Protein AF-A0A838FKI0-F1 (afdb_monomer_lite)

Structure (mmCIF, N/CA/C/O backbone):
data_AF-A0A838FKI0-F1
#
_entry.id   AF-A0A838FKI0-F1
#
loop_
_atom_site.group_PDB
_atom_site.id
_atom_site.type_symbol
_atom_site.label_atom_id
_atom_site.label_alt_id
_atom_site.label_comp_id
_atom_site.label_asym_id
_atom_site.label_entity_id
_atom_site.label_seq_id
_atom_site.pdbx_PDB_ins_code
_atom_site.Cartn_x
_atom_site.Cartn_y
_atom_site.Cartn_z
_atom_site.occupancy
_atom_site.B_iso_or_equiv
_atom_site.auth_seq_id
_atom_site.auth_comp_id
_atom_site.auth_asym_id
_atom_site.auth_atom_id
_atom_site.pdbx_PDB_model_num
ATOM 1 N N . MET A 1 1 ? 18.241 -4.369 4.165 1.00 51.50 1 MET A N 1
ATOM 2 C CA . MET A 1 1 ? 16.846 -4.391 3.679 1.00 51.50 1 MET A CA 1
ATOM 3 C C . MET A 1 1 ? 15.983 -3.913 4.823 1.00 51.50 1 MET A C 1
ATOM 5 O O . MET A 1 1 ? 16.315 -4.254 5.953 1.00 51.50 1 MET A O 1
ATOM 9 N N . ALA A 1 2 ? 14.991 -3.065 4.556 1.00 59.28 2 ALA A N 1
ATOM 10 C CA . ALA A 1 2 ? 14.064 -2.654 5.596 1.00 59.28 2 ALA A CA 1
ATOM 11 C C . ALA A 1 2 ? 13.094 -3.812 5.842 1.00 59.28 2 ALA A C 1
ATOM 13 O O . ALA A 1 2 ? 12.440 -4.275 4.911 1.00 59.28 2 ALA A O 1
ATOM 14 N N . THR A 1 3 ? 13.056 -4.325 7.064 1.00 66.25 3 THR A N 1
ATOM 15 C CA . THR A 1 3 ? 12.127 -5.404 7.415 1.00 66.25 3 THR A CA 1
ATOM 16 C C . THR A 1 3 ? 10.788 -4.788 7.804 1.00 66.25 3 THR A C 1
ATOM 18 O O . THR A 1 3 ? 10.758 -3.702 8.375 1.00 66.25 3 THR A O 1
ATOM 21 N N . PHE A 1 4 ? 9.679 -5.486 7.552 1.00 73.25 4 PHE A N 1
ATOM 22 C CA . PHE A 1 4 ? 8.327 -5.045 7.918 1.00 73.25 4 PHE A CA 1
ATOM 23 C C . PHE A 1 4 ? 8.183 -4.553 9.371 1.00 73.25 4 PHE A C 1
ATOM 25 O O . PHE A 1 4 ? 7.419 -3.630 9.645 1.00 73.25 4 PHE A O 1
ATOM 32 N N . ASP A 1 5 ? 8.963 -5.115 10.296 1.00 73.88 5 ASP A N 1
ATOM 33 C CA . ASP A 1 5 ? 8.995 -4.705 11.703 1.00 73.88 5 ASP A CA 1
ATOM 34 C C . ASP A 1 5 ? 9.542 -3.281 11.938 1.00 73.88 5 ASP A C 1
ATOM 36 O O . ASP A 1 5 ? 9.212 -2.655 12.940 1.00 73.88 5 ASP A O 1
ATOM 40 N N . GLN A 1 6 ? 10.322 -2.734 11.001 1.00 78.81 6 GLN A N 1
ATOM 41 C CA . GLN A 1 6 ? 10.893 -1.386 11.098 1.00 78.81 6 GLN A CA 1
ATOM 42 C C . GLN A 1 6 ? 9.910 -0.279 10.700 1.00 78.81 6 GLN A C 1
ATOM 44 O O . GLN A 1 6 ? 10.204 0.898 10.908 1.00 78.81 6 GLN A O 1
ATOM 49 N N . LEU A 1 7 ? 8.754 -0.638 10.131 1.00 81.44 7 LEU A N 1
ATOM 50 C CA . LEU A 1 7 ? 7.705 0.322 9.811 1.00 81.44 7 LEU A CA 1
ATOM 51 C C . LEU A 1 7 ? 7.091 0.906 11.082 1.00 81.44 7 LEU A C 1
ATOM 53 O O . LEU A 1 7 ? 6.966 0.240 12.112 1.00 81.44 7 LEU A O 1
ATOM 57 N N . GLY A 1 8 ? 6.619 2.150 10.990 1.00 83.88 8 GLY A N 1
ATOM 58 C CA . GLY A 1 8 ? 5.879 2.766 12.079 1.00 83.88 8 GLY A CA 1
ATOM 59 C C . GLY A 1 8 ? 4.658 1.914 12.465 1.00 83.88 8 GLY A C 1
ATOM 60 O O . GLY A 1 8 ? 3.977 1.374 11.589 1.00 83.88 8 GLY A O 1
ATOM 61 N N . PRO A 1 9 ? 4.296 1.831 13.759 1.00 84.25 9 PRO A N 1
ATOM 62 C CA . PRO A 1 9 ? 3.243 0.928 14.241 1.00 84.25 9 PRO A CA 1
ATOM 63 C C . PRO A 1 9 ? 1.893 1.155 13.544 1.00 84.25 9 PRO A C 1
ATOM 65 O O . PRO A 1 9 ? 1.137 0.217 13.304 1.00 84.25 9 PRO A O 1
ATOM 68 N N . ARG A 1 10 ? 1.605 2.405 13.159 1.00 84.50 10 ARG A N 1
ATOM 69 C CA . ARG A 1 10 ? 0.393 2.766 12.413 1.00 84.50 10 ARG A CA 1
ATOM 70 C C . ARG A 1 10 ? 0.412 2.257 10.969 1.00 84.50 10 ARG A C 1
ATOM 72 O O . ARG A 1 10 ? -0.605 1.768 10.496 1.00 84.50 10 ARG A O 1
ATOM 79 N N . GLN A 1 11 ? 1.542 2.381 10.276 1.00 88.25 11 GLN A N 1
ATOM 80 C CA . GLN A 1 11 ? 1.713 1.875 8.909 1.00 88.25 11 GLN A CA 1
ATOM 81 C C . GLN A 1 11 ? 1.614 0.350 8.898 1.00 88.25 11 GLN A C 1
ATOM 83 O O . GLN A 1 11 ? 0.875 -0.214 8.095 1.00 88.25 11 GLN A O 1
ATOM 88 N N . ARG A 1 12 ? 2.283 -0.297 9.861 1.00 87.12 12 ARG A N 1
ATOM 89 C CA . ARG A 1 12 ? 2.252 -1.746 10.053 1.00 87.12 12 ARG A CA 1
ATOM 90 C C . ARG A 1 12 ? 0.827 -2.265 10.224 1.00 87.12 12 ARG A C 1
ATOM 92 O O . ARG A 1 12 ? 0.410 -3.149 9.484 1.00 87.12 12 ARG A O 1
ATOM 99 N N . ALA A 1 13 ? 0.051 -1.638 11.109 1.00 88.19 13 ALA A N 1
ATOM 100 C CA . ALA A 1 13 ? -1.343 -2.004 11.342 1.00 88.19 13 ALA A CA 1
ATOM 101 C C . ALA A 1 13 ? -2.208 -1.909 10.073 1.00 88.19 13 ALA A C 1
ATOM 103 O O . ALA A 1 13 ? -3.034 -2.784 9.836 1.00 88.19 13 ALA A O 1
ATOM 104 N N . ILE A 1 14 ? -2.016 -0.877 9.242 1.00 87.50 14 ILE A N 1
ATOM 105 C CA . ILE A 1 14 ? -2.762 -0.729 7.981 1.00 87.50 14 ILE A CA 1
ATOM 106 C C . ILE A 1 14 ? -2.429 -1.882 7.028 1.00 87.50 14 ILE A C 1
ATOM 108 O O . ILE A 1 14 ? -3.343 -2.520 6.512 1.00 87.50 14 ILE A O 1
ATOM 112 N N . ILE A 1 15 ? -1.143 -2.182 6.823 1.00 86.56 15 ILE A N 1
ATOM 113 C CA . ILE A 1 15 ? -0.716 -3.259 5.919 1.00 86.56 15 ILE A CA 1
ATOM 114 C C . ILE A 1 15 ? -1.169 -4.632 6.436 1.00 86.56 15 ILE A C 1
ATOM 116 O O . ILE A 1 15 ? -1.671 -5.434 5.653 1.00 86.56 15 ILE A O 1
ATOM 120 N N . GLU A 1 16 ? -1.080 -4.888 7.746 1.00 86.38 16 GLU A N 1
ATOM 121 C CA . GLU A 1 16 ? -1.603 -6.122 8.348 1.00 86.38 16 GLU A CA 1
ATOM 122 C C . GLU A 1 16 ? -3.114 -6.266 8.125 1.00 86.38 16 GLU A C 1
ATOM 124 O O . GLU A 1 16 ? -3.575 -7.342 7.754 1.00 86.38 16 GLU A O 1
ATOM 129 N N . LEU A 1 17 ? -3.899 -5.198 8.306 1.00 86.50 17 LEU A N 1
ATOM 130 C CA . LEU A 1 17 ? -5.352 -5.242 8.105 1.00 86.50 17 LEU A CA 1
ATOM 131 C C . LEU A 1 17 ? -5.733 -5.507 6.645 1.00 86.50 17 LEU A C 1
ATOM 133 O O . LEU A 1 17 ? -6.683 -6.249 6.395 1.00 86.50 17 LEU A O 1
ATOM 137 N N . VAL A 1 18 ? -5.002 -4.933 5.690 1.00 86.00 18 VAL A N 1
ATOM 138 C CA . VAL A 1 18 ? -5.247 -5.198 4.268 1.00 86.00 18 VAL A CA 1
ATOM 139 C C . VAL A 1 18 ? -4.856 -6.632 3.914 1.00 86.00 18 VAL A C 1
ATOM 141 O O . VAL A 1 18 ? -5.659 -7.348 3.328 1.00 86.00 18 VAL A O 1
ATOM 144 N N . LEU A 1 19 ? -3.655 -7.079 4.288 1.00 81.69 19 LEU A N 1
ATOM 145 C CA . LEU A 1 19 ? -3.121 -8.362 3.820 1.00 81.69 19 LEU A CA 1
ATOM 146 C C . LEU A 1 19 ? -3.680 -9.568 4.580 1.00 81.69 19 LEU A C 1
ATOM 148 O O . LEU A 1 19 ? -4.051 -10.555 3.954 1.00 81.69 19 LEU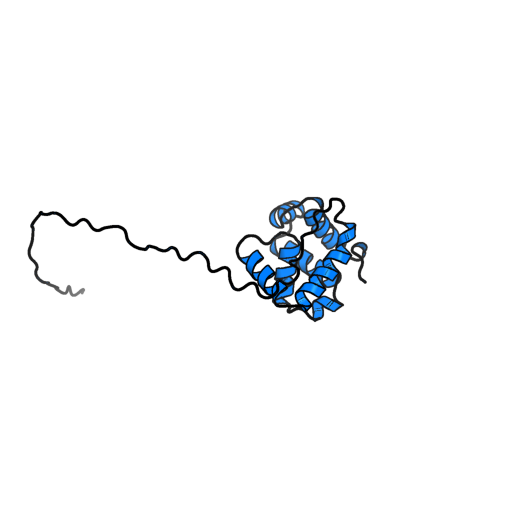 A O 1
ATOM 152 N N . ARG A 1 20 ? -3.792 -9.499 5.913 1.00 81.06 20 ARG A N 1
ATOM 153 C CA . ARG A 1 20 ? -4.312 -10.622 6.715 1.00 81.06 20 ARG A CA 1
ATOM 154 C C . ARG A 1 20 ? -5.831 -10.700 6.716 1.00 81.06 20 ARG A C 1
ATOM 156 O O . ARG A 1 20 ? -6.384 -11.780 6.886 1.00 81.06 20 ARG A O 1
ATOM 163 N N . ARG A 1 21 ? -6.518 -9.559 6.593 1.00 81.81 21 ARG A N 1
ATOM 164 C CA . ARG A 1 21 ? -7.983 -9.492 6.719 1.00 81.81 21 ARG A CA 1
ATOM 165 C C . ARG A 1 21 ? -8.698 -9.124 5.421 1.00 81.81 21 ARG A C 1
ATOM 167 O O . ARG A 1 21 ? -9.922 -9.183 5.395 1.00 81.81 21 ARG A O 1
ATOM 174 N N . GLY A 1 22 ? -7.966 -8.771 4.363 1.00 81.62 22 GLY A N 1
ATOM 175 C CA . GLY A 1 22 ? -8.541 -8.429 3.061 1.00 81.62 22 GLY A CA 1
ATOM 176 C C . GLY A 1 22 ? -9.362 -7.141 3.069 1.00 81.62 22 GLY A C 1
ATOM 177 O O . GLY A 1 22 ? -10.234 -6.983 2.220 1.00 81.62 22 GLY A O 1
ATOM 178 N N . GLN A 1 23 ? -9.147 -6.249 4.043 1.00 85.44 23 GLN A N 1
ATOM 179 C CA . GLN A 1 23 ? -9.981 -5.056 4.187 1.00 85.44 23 GLN A CA 1
ATOM 180 C C . GLN A 1 23 ? -9.634 -3.967 3.174 1.00 85.44 23 GLN A C 1
ATOM 182 O O . GLN A 1 23 ? -8.478 -3.760 2.793 1.00 85.44 23 GLN A O 1
ATOM 187 N N . THR A 1 24 ? -10.662 -3.228 2.776 1.00 87.56 24 THR A N 1
ATOM 188 C CA . THR A 1 24 ? -10.536 -2.060 1.906 1.00 87.56 24 THR A CA 1
ATOM 189 C C . THR A 1 24 ? -10.141 -0.811 2.697 1.00 87.56 24 THR A C 1
ATOM 191 O O . THR A 1 24 ? -10.373 -0.708 3.904 1.00 87.56 24 THR A O 1
ATOM 194 N N . TYR A 1 25 ? -9.562 0.190 2.028 1.00 88.75 25 TYR A N 1
ATOM 195 C CA . TYR A 1 25 ? -9.217 1.461 2.677 1.00 88.75 25 TYR A CA 1
ATOM 196 C C . TYR A 1 25 ? -10.417 2.186 3.296 1.00 88.75 25 TYR A C 1
ATOM 198 O O . TYR A 1 25 ? -10.228 2.947 4.244 1.00 88.75 25 TYR A O 1
ATOM 206 N N . ASP A 1 26 ? -11.624 1.958 2.778 1.00 87.31 26 ASP A N 1
ATOM 207 C CA . ASP A 1 26 ? -12.864 2.520 3.320 1.00 87.31 26 ASP A CA 1
ATOM 208 C C . ASP A 1 26 ? -13.206 1.909 4.689 1.00 87.31 26 ASP A C 1
ATOM 210 O O . ASP A 1 26 ? -13.428 2.624 5.667 1.00 87.31 26 ASP A O 1
ATOM 214 N N . GLU A 1 27 ? -13.104 0.586 4.812 1.00 88.69 27 GLU A N 1
ATOM 215 C CA . GLU A 1 27 ? -13.323 -0.118 6.080 1.00 88.69 27 GLU A CA 1
ATOM 216 C C . GLU A 1 27 ? -12.264 0.262 7.124 1.00 88.69 27 GLU A C 1
ATOM 218 O O . GLU A 1 27 ? -12.578 0.575 8.275 1.00 88.69 27 GLU A O 1
ATOM 223 N N . ILE A 1 28 ? -10.998 0.321 6.703 1.00 88.50 28 ILE A N 1
ATOM 224 C CA . ILE A 1 28 ? -9.871 0.724 7.556 1.00 88.50 28 ILE A CA 1
ATOM 225 C C . ILE A 1 28 ? -10.031 2.181 8.007 1.00 88.50 28 ILE A C 1
ATOM 227 O O . ILE A 1 28 ? -9.766 2.505 9.167 1.00 88.50 28 ILE A O 1
ATOM 231 N N . SER A 1 29 ? -10.495 3.060 7.116 1.00 91.00 29 SER A N 1
ATOM 232 C CA . SER A 1 29 ? -10.832 4.451 7.430 1.00 91.00 29 SER A CA 1
ATOM 233 C C . SER A 1 29 ? -11.864 4.535 8.555 1.00 91.00 29 SER A C 1
ATOM 235 O O . SER A 1 29 ? -11.630 5.249 9.536 1.00 91.00 29 SER A O 1
ATOM 237 N N . GLY A 1 30 ? -12.949 3.761 8.456 1.00 89.25 30 GLY A N 1
ATOM 238 C CA . GLY A 1 30 ? -13.978 3.677 9.492 1.00 89.25 30 GLY A CA 1
ATOM 239 C C . GLY A 1 30 ? -13.444 3.150 10.827 1.00 89.25 30 GLY A C 1
ATOM 240 O O . GLY A 1 30 ? -13.771 3.695 11.878 1.00 89.25 30 GLY A O 1
ATOM 241 N N . MET A 1 31 ? -12.571 2.139 10.798 1.00 88.19 31 MET A N 1
ATOM 242 C CA . MET A 1 31 ? -12.000 1.531 12.006 1.00 88.19 31 MET A CA 1
ATOM 243 C C . MET A 1 31 ? -10.993 2.426 12.735 1.00 88.19 31 MET A C 1
ATOM 245 O O . MET A 1 31 ? -11.001 2.484 13.963 1.00 88.19 31 MET A O 1
ATOM 249 N N . LEU A 1 32 ? -10.102 3.100 12.001 1.00 86.69 32 LEU A N 1
ATOM 250 C CA . LEU A 1 32 ? -9.079 3.965 12.600 1.00 86.69 32 LEU A CA 1
ATOM 251 C C . LEU A 1 32 ? -9.574 5.402 12.827 1.00 86.69 32 LEU A C 1
ATOM 253 O O . LEU A 1 32 ? -8.845 6.200 13.416 1.00 86.69 32 LEU A O 1
ATOM 257 N N . GLY A 1 33 ? -10.775 5.750 12.351 1.00 88.69 33 GLY A N 1
ATOM 258 C CA . GLY A 1 33 ? -11.308 7.111 12.433 1.00 88.69 33 GLY A CA 1
ATOM 259 C C . GLY A 1 33 ? -10.485 8.119 11.625 1.00 88.69 33 GLY A C 1
ATOM 260 O O . GLY A 1 33 ? -10.359 9.278 12.014 1.00 88.69 33 GLY A O 1
ATOM 261 N N . MET A 1 34 ? -9.877 7.673 10.524 1.00 90.12 34 MET A N 1
ATOM 262 C CA . MET A 1 34 ? -9.036 8.499 9.654 1.00 90.12 34 MET A CA 1
ATOM 263 C C . MET A 1 34 ? -9.645 8.594 8.258 1.00 90.12 34 MET A C 1
ATOM 265 O O . MET A 1 34 ? -10.283 7.644 7.813 1.00 90.12 34 MET A O 1
ATOM 269 N N . PRO A 1 35 ? -9.426 9.691 7.517 1.00 90.88 35 PRO A N 1
ATOM 270 C CA . PRO A 1 35 ? -9.937 9.793 6.159 1.00 90.88 35 PRO A CA 1
ATOM 271 C C . PRO A 1 35 ? -9.213 8.807 5.229 1.00 90.88 35 PRO A C 1
ATOM 273 O O . PRO A 1 35 ? -7.989 8.679 5.283 1.00 90.88 35 PRO A O 1
ATOM 276 N N . VAL A 1 36 ? -9.963 8.164 4.329 1.00 89.75 36 VAL A N 1
ATOM 277 C CA . VAL A 1 36 ? -9.457 7.272 3.263 1.00 89.75 36 VAL A CA 1
ATOM 278 C C . VAL A 1 36 ? -8.193 7.795 2.558 1.00 89.75 36 VAL A C 1
ATOM 280 O O . VAL A 1 36 ? -7.226 7.035 2.462 1.00 89.75 36 VAL A O 1
ATOM 283 N N . PRO A 1 37 ? -8.105 9.067 2.102 1.00 88.69 37 PRO A N 1
ATOM 284 C CA . PRO A 1 37 ? -6.880 9.569 1.475 1.00 88.69 37 PRO A CA 1
ATOM 285 C C . PRO A 1 37 ? -5.657 9.476 2.394 1.00 88.69 37 PRO A C 1
ATOM 287 O O . PRO A 1 37 ? -4.573 9.159 1.916 1.00 88.69 37 PRO A O 1
ATOM 290 N N . ARG A 1 38 ? -5.826 9.664 3.709 1.00 90.25 38 ARG A N 1
ATOM 291 C CA . ARG A 1 38 ? -4.724 9.563 4.670 1.00 90.25 38 ARG A CA 1
ATOM 292 C C . ARG A 1 38 ? -4.278 8.122 4.887 1.00 90.25 38 ARG A C 1
ATOM 294 O O . ARG A 1 38 ? -3.084 7.868 5.000 1.00 90.25 38 ARG A O 1
ATOM 301 N N . VAL A 1 39 ? -5.222 7.180 4.921 1.00 90.00 39 VAL A N 1
ATOM 302 C CA . VAL A 1 39 ? -4.915 5.739 4.966 1.00 90.00 39 VAL A CA 1
ATOM 303 C C . VAL A 1 39 ? -4.108 5.342 3.729 1.00 90.00 39 VAL A C 1
ATOM 305 O O . VAL A 1 39 ? -3.075 4.686 3.847 1.00 90.00 39 VAL A O 1
ATOM 308 N N . ARG A 1 40 ? -4.532 5.816 2.552 1.00 89.00 40 ARG A N 1
ATOM 309 C CA . ARG A 1 40 ? -3.857 5.566 1.276 1.00 89.00 40 ARG A CA 1
ATOM 310 C C . ARG A 1 40 ? -2.442 6.142 1.233 1.00 89.00 40 ARG A C 1
ATOM 312 O O . ARG A 1 40 ? -1.533 5.473 0.753 1.00 89.00 40 ARG A O 1
ATOM 319 N N . GLU A 1 41 ? -2.245 7.366 1.718 1.00 89.62 41 GLU A N 1
ATOM 320 C CA . GLU A 1 41 ? -0.911 7.967 1.852 1.00 89.62 41 GLU A CA 1
ATOM 321 C C . GLU A 1 41 ? -0.008 7.121 2.747 1.00 89.62 41 GLU A C 1
ATOM 323 O O . GLU A 1 41 ? 1.062 6.715 2.307 1.00 89.62 41 GLU A O 1
ATOM 328 N N . LEU A 1 42 ? -0.474 6.772 3.949 1.00 88.88 42 LEU A N 1
ATOM 329 C CA . LEU A 1 42 ? 0.307 5.981 4.900 1.00 88.88 42 LEU A CA 1
ATOM 330 C C . LEU A 1 42 ? 0.684 4.605 4.342 1.00 88.88 42 LEU A C 1
ATOM 332 O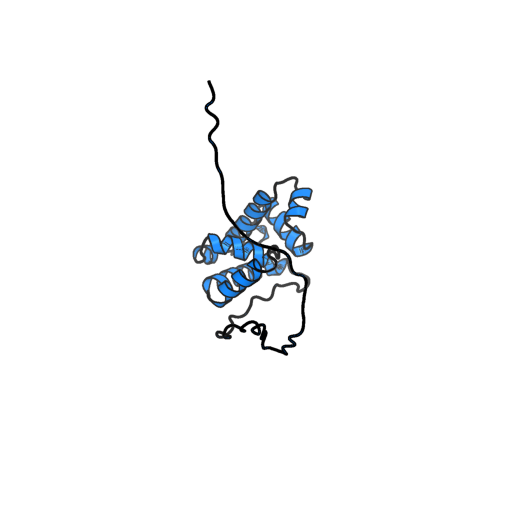 O . LEU A 1 42 ? 1.813 4.161 4.537 1.00 88.88 42 LEU A O 1
ATOM 336 N N . ALA A 1 43 ? -0.233 3.947 3.629 1.00 88.88 43 ALA A N 1
ATOM 337 C CA . ALA A 1 43 ? 0.038 2.671 2.974 1.00 88.88 43 ALA A CA 1
ATOM 338 C C . ALA A 1 43 ? 1.114 2.807 1.881 1.00 88.88 43 ALA A C 1
ATOM 340 O O . ALA A 1 43 ? 2.025 1.986 1.792 1.00 88.88 43 ALA A O 1
ATOM 341 N N . ARG A 1 44 ? 1.055 3.873 1.073 1.00 88.62 44 ARG A N 1
ATOM 342 C CA . ARG A 1 44 ? 2.062 4.155 0.037 1.00 88.62 44 ARG A CA 1
ATOM 343 C C . ARG A 1 44 ? 3.425 4.479 0.631 1.00 88.62 44 ARG A C 1
ATOM 345 O O . ARG A 1 44 ? 4.426 3.965 0.142 1.00 88.62 44 ARG A O 1
ATOM 352 N N . GLU A 1 45 ? 3.461 5.311 1.667 1.00 88.06 45 GLU A N 1
ATOM 353 C CA . GLU A 1 45 ? 4.692 5.653 2.381 1.00 88.06 45 GLU A CA 1
ATOM 354 C C . GLU A 1 45 ? 5.339 4.394 2.962 1.00 88.06 45 GLU A C 1
ATOM 356 O O . GLU A 1 45 ? 6.527 4.172 2.746 1.00 88.06 45 GLU A O 1
ATOM 361 N N . ALA A 1 46 ? 4.545 3.516 3.583 1.00 88.06 46 ALA A N 1
ATOM 362 C CA . ALA A 1 46 ? 5.026 2.245 4.117 1.00 88.06 46 ALA A CA 1
ATOM 363 C C . ALA A 1 46 ? 5.708 1.375 3.046 1.00 88.06 46 ALA A C 1
ATOM 365 O O . ALA A 1 46 ? 6.788 0.838 3.270 1.00 88.06 46 ALA A O 1
ATOM 366 N N . LEU A 1 47 ? 5.113 1.263 1.856 1.00 84.06 47 LEU A N 1
ATOM 367 C CA . LEU A 1 47 ? 5.694 0.480 0.760 1.00 84.06 47 LEU A CA 1
ATOM 368 C C . LEU A 1 47 ? 6.970 1.126 0.194 1.00 84.06 47 LEU A C 1
ATOM 370 O O . LEU A 1 47 ? 7.923 0.429 -0.152 1.00 84.06 47 LEU A O 1
ATOM 374 N N . VAL A 1 48 ? 7.037 2.456 0.123 1.00 86.50 48 VAL A N 1
ATOM 375 C CA . VAL A 1 48 ? 8.267 3.152 -0.290 1.00 86.50 48 VAL A CA 1
ATOM 376 C C . VAL A 1 48 ? 9.389 2.951 0.735 1.00 86.50 48 VAL A C 1
ATOM 378 O O . VAL A 1 48 ? 10.534 2.745 0.333 1.00 86.50 48 VAL A O 1
ATOM 381 N N . GLU A 1 49 ? 9.070 2.952 2.030 1.00 86.25 49 GLU A N 1
ATOM 382 C CA . GLU A 1 49 ? 10.032 2.708 3.113 1.00 86.25 49 GLU A CA 1
ATOM 383 C C . GLU A 1 49 ? 10.558 1.269 3.148 1.00 86.25 49 GLU A C 1
ATOM 385 O O . GLU A 1 49 ? 11.714 1.051 3.508 1.00 86.25 49 GLU A O 1
ATOM 390 N N . LEU A 1 50 ? 9.754 0.288 2.727 1.00 83.00 50 LEU A N 1
ATOM 391 C CA . LEU A 1 50 ? 10.192 -1.109 2.633 1.00 83.00 50 LEU A CA 1
ATOM 392 C C . LEU A 1 50 ? 11.250 -1.319 1.544 1.00 83.00 50 LEU A C 1
ATOM 394 O O . LEU A 1 50 ? 12.223 -2.047 1.740 1.00 83.00 50 LEU A O 1
ATOM 398 N N . ALA A 1 51 ? 11.085 -0.664 0.393 1.00 82.06 51 ALA A N 1
ATOM 399 C CA . ALA A 1 51 ? 11.939 -0.881 -0.772 1.00 82.06 51 ALA A CA 1
ATOM 400 C C . ALA A 1 51 ? 12.472 0.434 -1.382 1.00 82.06 51 ALA A C 1
ATOM 402 O O . ALA A 1 51 ? 12.271 0.679 -2.579 1.00 82.06 51 ALA A O 1
ATOM 403 N N . PRO A 1 52 ? 13.198 1.274 -0.612 1.00 79.31 52 PRO A N 1
ATOM 404 C CA . PRO A 1 52 ? 13.568 2.627 -1.029 1.00 79.31 52 PRO A CA 1
ATOM 405 C C . PRO A 1 52 ? 14.565 2.645 -2.195 1.00 79.31 52 PRO A C 1
ATOM 407 O O . PRO A 1 52 ? 14.535 3.557 -3.021 1.00 79.31 52 PRO A O 1
ATOM 410 N N . ALA A 1 53 ? 15.429 1.628 -2.292 1.00 79.06 53 ALA A N 1
ATOM 411 C CA . ALA A 1 53 ? 16.429 1.516 -3.353 1.00 79.06 53 ALA A CA 1
ATOM 412 C C . ALA A 1 53 ? 15.774 1.359 -4.736 1.00 79.06 53 ALA A C 1
ATOM 414 O O . ALA A 1 53 ? 16.028 2.148 -5.640 1.00 79.06 53 ALA A O 1
ATOM 415 N N . THR A 1 54 ? 14.869 0.391 -4.870 1.00 77.56 54 THR A N 1
ATOM 416 C CA . THR A 1 54 ? 14.080 0.136 -6.086 1.00 77.56 54 THR A CA 1
ATOM 417 C C . THR A 1 54 ? 12.980 1.173 -6.313 1.00 77.56 54 THR A C 1
ATOM 419 O O . THR A 1 54 ? 12.677 1.498 -7.457 1.00 77.56 54 THR A O 1
ATOM 422 N N . ALA A 1 55 ? 12.414 1.760 -5.252 1.00 80.06 55 ALA A N 1
ATOM 423 C CA . ALA A 1 55 ? 11.413 2.818 -5.379 1.00 80.06 55 ALA A CA 1
ATOM 424 C C . ALA A 1 55 ? 11.972 4.058 -6.093 1.00 80.06 55 ALA A C 1
ATOM 426 O O . ALA A 1 55 ? 11.237 4.742 -6.799 1.00 80.06 55 ALA A O 1
ATOM 427 N N . ARG A 1 56 ? 13.270 4.355 -5.944 1.00 81.31 56 ARG A N 1
ATOM 428 C CA . ARG A 1 56 ? 13.912 5.516 -6.580 1.00 81.31 56 ARG A CA 1
ATOM 429 C C . ARG A 1 56 ? 13.964 5.423 -8.108 1.00 81.31 56 ARG A C 1
ATOM 431 O O . ARG A 1 56 ? 13.952 6.462 -8.760 1.00 81.31 56 ARG A O 1
ATOM 438 N N . SER A 1 57 ? 13.995 4.202 -8.632 1.00 80.62 57 SER A N 1
ATOM 439 C CA . SER A 1 57 ? 13.982 3.887 -10.062 1.00 80.62 57 SER A CA 1
ATOM 440 C C . SER A 1 57 ? 12.597 4.038 -10.697 1.00 80.62 57 SER A C 1
ATOM 442 O O . SER A 1 57 ? 12.476 4.424 -11.850 1.00 80.62 57 SER A O 1
ATOM 444 N N . VAL A 1 58 ? 11.526 3.795 -9.938 1.00 81.62 58 VAL A N 1
ATOM 445 C CA . VAL A 1 58 ? 10.151 3.884 -10.451 1.00 81.62 58 VAL A CA 1
ATOM 446 C C . VAL A 1 58 ? 9.646 5.327 -10.384 1.00 81.62 58 VAL A C 1
ATOM 448 O O . VAL A 1 58 ? 9.908 6.049 -9.420 1.00 81.62 58 VAL A O 1
ATOM 451 N N . ASP A 1 59 ? 8.863 5.755 -11.371 1.00 84.62 59 ASP A N 1
ATOM 452 C CA . ASP A 1 59 ? 8.212 7.067 -11.363 1.00 84.62 59 ASP A CA 1
ATOM 453 C C . ASP A 1 59 ? 7.249 7.224 -10.158 1.00 84.62 59 ASP A C 1
ATOM 455 O O . ASP A 1 59 ? 6.516 6.286 -9.827 1.00 84.62 59 ASP A O 1
ATOM 459 N N . PRO A 1 60 ? 7.222 8.381 -9.467 1.00 81.88 60 PRO A N 1
ATOM 460 C CA . PRO A 1 60 ? 6.399 8.582 -8.272 1.00 81.88 60 PRO A CA 1
ATOM 461 C C . PRO A 1 60 ? 4.891 8.424 -8.508 1.00 81.88 60 PRO A C 1
ATOM 463 O O . PRO A 1 60 ? 4.187 7.983 -7.595 1.00 81.88 60 PRO A O 1
ATOM 466 N N . GLN A 1 61 ? 4.380 8.733 -9.704 1.00 84.81 61 GLN A N 1
ATOM 467 C CA . GLN A 1 61 ? 2.969 8.515 -10.024 1.00 84.81 61 GLN A CA 1
ATOM 468 C C . GLN A 1 61 ? 2.664 7.014 -10.087 1.00 84.81 61 GLN A C 1
ATOM 470 O O . GLN A 1 61 ? 1.706 6.540 -9.470 1.00 84.81 61 GLN A O 1
ATOM 475 N N . TRP A 1 62 ? 3.529 6.260 -10.769 1.00 84.62 62 TRP A N 1
ATOM 476 C CA . TRP A 1 62 ? 3.415 4.809 -10.890 1.00 84.62 62 TRP A CA 1
ATOM 477 C C . TRP A 1 62 ? 3.607 4.097 -9.554 1.00 84.62 62 TRP A C 1
ATOM 479 O O . TRP A 1 62 ? 2.882 3.144 -9.279 1.00 84.62 62 TRP A O 1
ATOM 489 N N . ARG A 1 63 ? 4.478 4.596 -8.665 1.00 86.88 63 ARG A N 1
ATOM 490 C CA . ARG A 1 63 ? 4.622 4.058 -7.300 1.00 86.88 63 ARG A CA 1
ATOM 491 C C . ARG A 1 63 ? 3.295 4.023 -6.552 1.00 86.88 63 ARG A C 1
ATOM 493 O O . ARG A 1 63 ? 2.940 3.013 -5.952 1.00 86.88 63 ARG A O 1
ATOM 500 N N . GLY A 1 64 ? 2.540 5.119 -6.614 1.00 86.06 64 GLY A N 1
ATOM 501 C CA . GLY A 1 64 ? 1.246 5.227 -5.946 1.00 86.06 64 GLY A CA 1
ATOM 502 C C . GLY A 1 64 ? 0.168 4.310 -6.528 1.00 86.06 64 GLY A C 1
ATOM 503 O O . GLY A 1 64 ? -0.745 3.937 -5.790 1.00 86.06 64 GLY A O 1
ATOM 504 N N . GLN A 1 65 ? 0.257 3.967 -7.817 1.00 86.62 65 GLN A N 1
ATOM 505 C CA . GLN A 1 65 ? -0.645 3.025 -8.487 1.00 86.62 65 GLN A CA 1
ATOM 506 C C . GLN A 1 65 ? -0.260 1.577 -8.179 1.00 86.62 65 GLN A C 1
ATOM 508 O O . GLN A 1 65 ? -1.099 0.813 -7.714 1.00 86.62 65 GLN A O 1
ATOM 513 N N . LEU A 1 66 ? 1.009 1.212 -8.342 1.00 85.50 66 LEU A N 1
ATOM 514 C CA . LEU A 1 66 ? 1.507 -0.130 -8.038 1.00 85.50 66 LEU A CA 1
ATOM 515 C C . LEU A 1 66 ? 1.291 -0.508 -6.566 1.00 85.50 66 LEU A C 1
ATOM 517 O O . LEU A 1 66 ? 0.896 -1.632 -6.285 1.00 85.50 66 LEU A O 1
ATOM 521 N N . ALA A 1 67 ? 1.474 0.434 -5.636 1.00 86.94 67 ALA A N 1
ATOM 522 C CA . ALA A 1 67 ? 1.155 0.237 -4.222 1.00 86.94 67 ALA A CA 1
ATOM 523 C C . ALA A 1 67 ? -0.309 -0.185 -4.000 1.00 86.94 67 ALA A C 1
ATOM 525 O O . ALA A 1 67 ? -0.601 -1.111 -3.253 1.00 86.94 67 ALA A O 1
ATOM 526 N N . ASP A 1 68 ? -1.227 0.496 -4.679 1.00 85.38 68 ASP A N 1
ATOM 527 C CA . ASP A 1 68 ? -2.670 0.270 -4.604 1.00 85.38 68 ASP A CA 1
ATOM 528 C C . ASP A 1 68 ? -3.065 -1.066 -5.265 1.00 85.38 68 ASP A C 1
ATOM 530 O O . ASP A 1 68 ? -3.905 -1.801 -4.750 1.00 85.38 68 ASP A O 1
ATOM 534 N N . PHE A 1 69 ? -2.398 -1.418 -6.370 1.00 84.12 69 PHE A N 1
ATOM 535 C CA . PHE A 1 69 ? -2.556 -2.701 -7.057 1.00 84.12 69 PHE A CA 1
ATOM 536 C C . PHE A 1 69 ? -2.078 -3.879 -6.196 1.00 84.12 69 PHE A C 1
ATOM 538 O O . PHE A 1 69 ? -2.812 -4.850 -6.039 1.00 84.12 69 PHE A O 1
ATOM 545 N N . LEU A 1 70 ? -0.890 -3.778 -5.586 1.00 82.88 70 LEU A N 1
ATOM 546 C CA . LEU A 1 70 ? -0.327 -4.827 -4.724 1.00 82.88 70 LEU A CA 1
ATOM 547 C C . LEU A 1 70 ? -1.157 -5.063 -3.459 1.00 82.88 70 LEU A C 1
ATOM 549 O O . LEU A 1 70 ? -1.218 -6.183 -2.965 1.00 82.88 70 LEU A O 1
ATOM 553 N N . LEU A 1 71 ? -1.815 -4.020 -2.956 1.00 82.50 71 LEU A N 1
ATOM 554 C CA . LEU A 1 71 ? -2.722 -4.093 -1.811 1.00 82.50 71 LEU A CA 1
ATOM 555 C C . LEU A 1 71 ? -4.150 -4.523 -2.195 1.00 82.50 71 LEU A C 1
ATOM 557 O O . LEU A 1 71 ? -5.044 -4.502 -1.349 1.00 82.50 71 LEU A O 1
ATOM 561 N N . GLY A 1 72 ? -4.389 -4.879 -3.462 1.00 80.75 72 GLY A N 1
ATOM 562 C CA . GLY A 1 72 ? -5.697 -5.324 -3.950 1.00 80.75 72 GLY A CA 1
ATOM 563 C C . GLY A 1 72 ? -6.775 -4.235 -3.939 1.00 80.75 72 GLY A C 1
ATOM 564 O O . GLY A 1 72 ? -7.961 -4.541 -4.011 1.00 80.75 72 GLY A O 1
ATOM 565 N N . GLN A 1 73 ? -6.380 -2.965 -3.837 1.00 83.56 73 GLN A N 1
ATOM 566 C CA . GLN A 1 73 ? -7.298 -1.826 -3.744 1.00 83.56 73 GLN A CA 1
ATOM 567 C C . GLN A 1 73 ? -7.729 -1.324 -5.130 1.00 83.56 73 GLN A C 1
ATOM 569 O O . GLN A 1 73 ? -8.772 -0.683 -5.269 1.00 83.56 73 GLN A O 1
ATOM 574 N N . GLN A 1 74 ? -6.982 -1.684 -6.181 1.00 78.44 74 GLN A N 1
ATOM 575 C CA . GLN A 1 74 ? -7.393 -1.443 -7.561 1.00 78.44 74 GLN A CA 1
ATOM 576 C C . GLN A 1 74 ? -8.309 -2.545 -8.094 1.00 78.44 74 GLN A C 1
ATOM 578 O O . GLN A 1 74 ? -7.996 -3.731 -8.032 1.00 78.44 74 GLN A O 1
ATOM 583 N N . THR A 1 75 ? -9.391 -2.138 -8.758 1.00 72.25 75 THR A N 1
ATOM 584 C CA . THR A 1 75 ? -10.277 -3.035 -9.510 1.00 72.25 75 THR A CA 1
ATOM 585 C C . THR A 1 75 ? -10.571 -2.490 -10.909 1.00 72.25 75 THR A C 1
ATOM 587 O O . THR A 1 75 ? -10.504 -1.290 -11.180 1.00 72.25 75 THR A O 1
ATOM 590 N N . GLY A 1 76 ? -10.889 -3.389 -11.844 1.00 76.44 76 GLY A N 1
ATOM 591 C CA . GLY A 1 76 ? -11.368 -3.020 -13.177 1.00 76.44 76 GLY A CA 1
ATOM 592 C C . GLY A 1 76 ? -10.293 -2.410 -14.099 1.00 76.44 76 GLY A C 1
ATOM 593 O O . GLY A 1 76 ? -9.288 -3.068 -14.369 1.00 76.44 76 GLY A O 1
ATOM 594 N N . PRO A 1 77 ? -10.520 -1.220 -14.691 1.00 76.69 77 PRO A N 1
ATOM 595 C CA . PRO A 1 77 ? -9.652 -0.662 -15.733 1.00 76.69 77 PRO A CA 1
ATOM 596 C C . PRO A 1 77 ? -8.287 -0.182 -15.219 1.00 76.69 77 PRO A C 1
ATOM 598 O O . PRO A 1 77 ? -7.306 -0.305 -15.949 1.00 76.69 77 PRO A O 1
ATOM 601 N N . GLU A 1 78 ? -8.217 0.313 -13.981 1.00 76.88 78 GLU A N 1
ATOM 602 C CA . GLU A 1 78 ? -6.973 0.778 -13.342 1.00 76.88 78 GLU A CA 1
ATOM 603 C C . GLU A 1 78 ? -5.987 -0.387 -13.173 1.00 76.88 78 GLU A C 1
ATOM 605 O O . GLU A 1 78 ? -4.820 -0.293 -13.558 1.00 76.88 78 GLU A O 1
ATOM 610 N N . SER A 1 79 ? -6.500 -1.527 -12.694 1.00 78.62 79 SER A N 1
ATOM 611 C CA . SER A 1 79 ? -5.725 -2.753 -12.494 1.00 78.62 79 SER A CA 1
ATOM 612 C C . SER A 1 79 ? -5.072 -3.203 -13.806 1.00 78.62 79 SER A C 1
ATOM 614 O O . SER A 1 79 ? -3.858 -3.372 -13.860 1.00 78.62 79 SER A O 1
ATOM 616 N N . ARG A 1 80 ? -5.830 -3.222 -14.912 1.00 80.06 80 ARG A N 1
ATOM 617 C CA . ARG A 1 80 ? -5.306 -3.571 -16.247 1.00 80.06 80 ARG A CA 1
ATOM 618 C C . ARG A 1 80 ? -4.267 -2.587 -16.782 1.00 80.06 80 ARG A C 1
ATOM 620 O O . ARG A 1 80 ? -3.353 -2.993 -17.496 1.00 80.06 80 ARG A O 1
ATOM 627 N N . ALA A 1 81 ? -4.422 -1.294 -16.499 1.00 83.69 81 ALA A N 1
ATOM 628 C CA . ALA A 1 81 ? -3.432 -0.293 -16.892 1.00 83.69 81 ALA A CA 1
ATOM 629 C C . ALA A 1 81 ? -2.112 -0.503 -16.135 1.00 83.69 81 ALA A C 1
ATOM 631 O O . ALA A 1 81 ? -1.037 -0.421 -16.729 1.00 83.69 81 ALA A O 1
ATOM 632 N N . THR A 1 82 ? -2.210 -0.840 -14.847 1.00 83.38 82 THR A N 1
ATOM 633 C CA . THR A 1 82 ? -1.063 -1.185 -14.004 1.00 83.38 82 THR A CA 1
ATOM 634 C C . THR A 1 82 ? -0.388 -2.477 -14.467 1.00 83.38 82 THR A C 1
ATOM 636 O O . THR A 1 82 ? 0.835 -2.505 -14.592 1.00 83.38 82 THR A O 1
ATOM 639 N N . GLU A 1 83 ? -1.160 -3.509 -14.817 1.00 80.56 83 GLU A N 1
ATOM 640 C CA . GLU A 1 83 ? -0.638 -4.750 -15.407 1.00 80.56 83 GLU A CA 1
ATOM 641 C C . GLU A 1 83 ? 0.138 -4.480 -16.704 1.00 80.56 83 GLU A C 1
ATOM 643 O O . GLU A 1 83 ? 1.286 -4.899 -16.826 1.00 80.56 83 GLU A O 1
ATOM 648 N N . GLY A 1 84 ? -0.418 -3.694 -17.633 1.00 81.75 84 GLY A N 1
ATOM 649 C CA . GLY A 1 84 ? 0.273 -3.353 -18.883 1.00 81.75 84 GLY A CA 1
ATOM 650 C C . GLY A 1 84 ? 1.575 -2.565 -18.674 1.00 81.75 84 GLY A C 1
ATOM 651 O O . GLY A 1 84 ? 2.528 -2.702 -19.450 1.00 81.75 84 GLY A O 1
ATOM 652 N N . HIS A 1 85 ? 1.652 -1.760 -17.610 1.00 81.06 85 HIS A N 1
ATOM 653 C CA . HIS A 1 85 ? 2.888 -1.076 -17.232 1.00 81.06 85 HIS A CA 1
ATOM 654 C C . HIS A 1 85 ? 3.917 -2.034 -16.629 1.00 81.06 85 HIS A C 1
ATOM 656 O O . HIS A 1 85 ? 5.085 -1.976 -17.012 1.00 81.06 85 HIS A O 1
ATOM 662 N N . LEU A 1 86 ? 3.495 -2.949 -15.750 1.00 82.38 86 LEU A N 1
ATOM 663 C CA . LEU A 1 86 ? 4.353 -4.018 -15.229 1.00 82.38 86 LEU A CA 1
ATOM 664 C C . LEU A 1 86 ? 4.901 -4.889 -16.365 1.00 82.38 86 LEU A C 1
ATOM 666 O O . LEU A 1 86 ? 6.073 -5.253 -16.352 1.00 82.38 86 LEU A O 1
ATOM 670 N N . GLU A 1 87 ? 4.105 -5.172 -17.395 1.00 82.19 87 GLU A N 1
ATOM 671 C CA . GLU A 1 87 ? 4.572 -5.904 -18.575 1.00 82.19 87 GLU A CA 1
ATOM 672 C C . GLU A 1 87 ? 5.634 -5.134 -19.369 1.00 82.19 87 GLU A C 1
ATOM 674 O O . GLU A 1 87 ? 6.568 -5.748 -19.879 1.00 82.19 87 GLU A O 1
ATOM 679 N N . SER A 1 88 ? 5.552 -3.805 -19.444 1.00 79.44 88 SER A N 1
ATOM 680 C CA . SER A 1 88 ? 6.486 -2.988 -20.236 1.00 79.44 88 SER A CA 1
ATOM 681 C C . SER A 1 88 ? 7.719 -2.508 -19.462 1.00 79.44 88 SER A C 1
ATOM 683 O O . SER A 1 88 ? 8.721 -2.160 -20.083 1.00 79.44 88 SER A O 1
ATOM 685 N N . SER A 1 89 ? 7.666 -2.478 -18.127 1.00 83.19 89 SER A N 1
ATOM 686 C CA . SER A 1 89 ? 8.684 -1.849 -17.279 1.00 83.19 89 SER A CA 1
ATOM 687 C C . SER A 1 89 ? 9.353 -2.851 -16.343 1.00 83.19 89 SER A C 1
ATOM 689 O O . SER A 1 89 ? 8.738 -3.381 -15.418 1.00 83.19 89 SER A O 1
ATOM 691 N N . GLU A 1 90 ? 10.645 -3.091 -16.559 1.00 83.62 90 GLU A N 1
ATOM 692 C CA . GLU A 1 90 ? 11.439 -3.974 -15.702 1.00 83.62 90 GLU A CA 1
ATOM 693 C C . GLU A 1 90 ? 11.645 -3.386 -14.299 1.00 83.62 90 GLU A C 1
ATOM 695 O O . GLU A 1 90 ? 11.554 -4.112 -13.313 1.00 83.62 90 GLU A O 1
ATOM 700 N N . GLU A 1 91 ? 11.811 -2.065 -14.183 1.00 86.12 91 GLU A N 1
ATOM 701 C CA . GLU A 1 91 ? 11.972 -1.386 -12.889 1.00 86.12 91 GLU A CA 1
ATOM 702 C C . GLU A 1 91 ? 10.729 -1.540 -12.005 1.00 86.12 91 GLU A C 1
ATOM 704 O O . GLU A 1 91 ? 10.832 -1.775 -10.799 1.00 86.12 91 GLU A O 1
ATOM 709 N N . ALA A 1 92 ? 9.544 -1.483 -12.618 1.00 83.12 92 ALA A N 1
ATOM 710 C CA . ALA A 1 92 ? 8.275 -1.705 -11.939 1.00 83.12 92 ALA A CA 1
ATOM 711 C C . ALA A 1 92 ? 8.164 -3.146 -11.403 1.00 83.12 92 ALA A C 1
ATOM 713 O O . ALA A 1 92 ? 7.729 -3.348 -10.266 1.00 83.12 92 ALA A O 1
ATOM 714 N N . ARG A 1 93 ? 8.618 -4.143 -12.180 1.00 84.69 93 ARG A N 1
ATOM 715 C CA . ARG A 1 93 ? 8.660 -5.553 -11.750 1.00 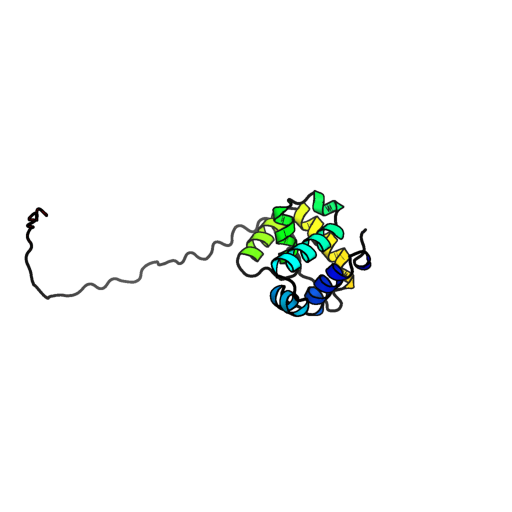84.69 93 ARG A CA 1
ATOM 716 C C . ARG A 1 93 ? 9.669 -5.780 -10.632 1.00 84.69 93 ARG A C 1
ATOM 718 O O . ARG A 1 93 ? 9.345 -6.467 -9.668 1.00 84.69 93 ARG A O 1
ATOM 725 N N . LEU A 1 94 ? 10.863 -5.195 -10.738 1.00 85.44 94 LEU A N 1
ATOM 726 C CA . LEU A 1 94 ? 11.898 -5.302 -9.710 1.00 85.44 94 LEU A CA 1
ATOM 727 C C . LEU A 1 94 ? 11.387 -4.747 -8.383 1.00 85.44 94 LEU A C 1
ATOM 729 O O . LEU A 1 94 ? 11.454 -5.441 -7.370 1.00 85.44 94 LEU A O 1
ATOM 733 N N . TRP A 1 95 ? 10.782 -3.557 -8.400 1.00 86.31 95 TRP A N 1
ATOM 734 C CA . TRP A 1 95 ? 10.209 -2.970 -7.193 1.00 86.31 95 TRP A CA 1
ATOM 735 C C . TRP A 1 95 ? 9.091 -3.831 -6.602 1.00 86.31 95 TRP A C 1
ATOM 737 O O . TRP A 1 95 ? 9.111 -4.118 -5.406 1.00 86.31 95 TRP A O 1
ATOM 747 N N . ALA A 1 96 ? 8.158 -4.304 -7.430 1.00 85.19 96 ALA A N 1
ATOM 748 C CA . ALA A 1 96 ? 7.076 -5.161 -6.964 1.00 85.19 96 ALA A CA 1
ATOM 749 C C . ALA A 1 96 ? 7.591 -6.497 -6.397 1.00 85.19 96 ALA A C 1
ATOM 751 O O . ALA A 1 96 ? 7.104 -6.951 -5.365 1.00 85.19 96 ALA A O 1
ATOM 752 N N . SER A 1 97 ? 8.617 -7.096 -7.010 1.00 83.06 97 SER A N 1
ATOM 753 C CA . SER A 1 97 ? 9.237 -8.329 -6.512 1.00 83.06 97 SER A CA 1
ATOM 754 C C . SER A 1 97 ? 9.940 -8.128 -5.165 1.00 83.06 97 SER A C 1
ATOM 756 O O . SER A 1 97 ? 9.714 -8.909 -4.246 1.00 83.06 97 SER A O 1
ATOM 758 N N . SER A 1 98 ? 10.701 -7.038 -4.994 1.00 85.50 98 SER A N 1
ATOM 759 C CA . SER A 1 98 ? 11.324 -6.687 -3.710 1.00 85.50 98 SER A CA 1
ATOM 760 C C . SER A 1 98 ? 10.296 -6.394 -2.613 1.00 85.50 98 SER A C 1
ATOM 762 O O . SER A 1 98 ? 10.522 -6.727 -1.449 1.00 85.50 98 SER A O 1
ATOM 764 N N . LEU A 1 99 ? 9.152 -5.798 -2.966 1.00 83.56 99 LEU A N 1
ATOM 765 C CA . LEU A 1 99 ? 8.045 -5.612 -2.028 1.00 83.56 99 LEU A CA 1
ATOM 766 C C . LEU A 1 99 ? 7.433 -6.946 -1.604 1.00 83.56 99 LEU A C 1
ATOM 768 O O . LEU A 1 99 ? 7.222 -7.156 -0.415 1.00 83.56 99 LEU A O 1
ATOM 772 N N . LEU A 1 100 ? 7.172 -7.855 -2.546 1.00 80.94 100 LEU A N 1
ATOM 773 C CA . LEU A 1 100 ? 6.624 -9.174 -2.224 1.00 80.94 100 LEU A CA 1
ATOM 774 C C . LEU A 1 100 ? 7.576 -10.029 -1.394 1.00 80.94 100 LEU A C 1
ATOM 776 O O . LEU A 1 100 ? 7.097 -10.827 -0.601 1.00 80.94 100 LEU A O 1
ATOM 780 N N . ASP A 1 101 ? 8.886 -9.883 -1.577 1.00 81.75 101 ASP A N 1
ATOM 781 C CA . ASP A 1 101 ? 9.898 -10.523 -0.731 1.00 81.75 101 ASP A CA 1
ATOM 782 C C . ASP A 1 101 ? 9.833 -9.980 0.707 1.00 81.75 101 ASP A C 1
ATOM 784 O O . ASP A 1 101 ? 9.752 -10.734 1.672 1.00 81.75 101 ASP A O 1
ATOM 788 N N . SER A 1 102 ? 9.718 -8.656 0.853 1.00 81.00 102 SER A N 1
ATOM 789 C CA . SER A 1 102 ? 9.589 -8.003 2.166 1.00 81.00 102 SER A CA 1
ATOM 790 C C . SER A 1 102 ? 8.273 -8.347 2.881 1.00 81.00 102 SER A C 1
ATOM 792 O O . SER A 1 102 ? 8.226 -8.402 4.111 1.00 81.00 102 SER A O 1
ATOM 794 N N . LEU A 1 103 ? 7.199 -8.561 2.116 1.00 78.81 103 LEU A N 1
ATOM 795 C CA . LEU A 1 103 ? 5.861 -8.895 2.611 1.00 78.81 103 LEU A CA 1
ATOM 796 C C . LEU A 1 103 ? 5.616 -10.409 2.730 1.00 78.81 103 LEU A C 1
ATOM 798 O O . LEU A 1 103 ? 4.576 -10.791 3.256 1.00 78.81 103 LEU A O 1
ATOM 802 N N . ASP A 1 104 ? 6.540 -11.264 2.279 1.00 77.56 104 ASP A N 1
ATOM 803 C CA . ASP A 1 104 ? 6.399 -12.733 2.246 1.00 77.56 104 ASP A CA 1
ATOM 804 C C . ASP A 1 104 ? 6.005 -13.299 3.621 1.00 77.56 104 ASP A C 1
ATOM 806 O O . ASP A 1 104 ? 5.078 -14.094 3.736 1.00 77.56 104 ASP A O 1
ATOM 810 N N . THR A 1 105 ? 6.600 -12.749 4.683 1.00 73.81 105 THR A N 1
ATOM 811 C CA . THR A 1 105 ? 6.313 -13.100 6.087 1.00 73.81 105 THR A CA 1
ATOM 812 C C . THR A 1 105 ? 4.872 -12.854 6.550 1.00 73.81 105 THR A C 1
ATOM 814 O O . THR A 1 105 ? 4.476 -13.384 7.585 1.00 73.81 105 THR A O 1
ATOM 817 N N . LEU A 1 106 ? 4.085 -12.059 5.821 1.00 70.12 106 LEU A N 1
ATOM 818 C CA . LEU A 1 106 ? 2.682 -11.767 6.139 1.00 70.12 106 LEU A CA 1
ATOM 819 C C . LEU A 1 106 ? 1.699 -12.639 5.351 1.00 70.12 106 LEU A C 1
ATOM 821 O O . LEU A 1 106 ? 0.531 -12.727 5.731 1.00 70.12 106 LEU A O 1
ATOM 825 N N . TYR A 1 107 ? 2.153 -13.269 4.265 1.00 67.75 107 TYR A N 1
ATOM 826 C CA . TYR A 1 107 ? 1.348 -14.157 3.433 1.00 67.75 107 TYR A CA 1
ATOM 827 C C . TYR A 1 107 ? 1.441 -15.598 3.957 1.00 67.75 107 TYR A C 1
ATOM 829 O O . TYR A 1 107 ? 2.069 -16.453 3.341 1.00 67.75 107 TYR A O 1
ATOM 837 N N . GLU A 1 108 ? 0.803 -15.886 5.094 1.00 56.41 108 GLU A N 1
ATOM 838 C CA . GLU A 1 108 ? 0.802 -17.241 5.681 1.00 56.41 108 GLU A CA 1
ATOM 839 C C . GLU A 1 108 ? -0.012 -18.268 4.857 1.00 56.41 108 GLU A C 1
ATOM 841 O O . GLU A 1 108 ? 0.263 -19.463 4.932 1.00 56.41 108 GLU A O 1
ATOM 846 N N . ASP A 1 109 ? -0.939 -17.825 3.998 1.00 51.47 109 ASP A N 1
ATOM 847 C CA . ASP A 1 109 ? -1.916 -18.693 3.308 1.00 51.47 109 ASP A CA 1
ATOM 848 C C . ASP A 1 109 ? -1.796 -18.714 1.770 1.00 51.47 109 ASP A C 1
ATOM 850 O O . ASP A 1 109 ? -2.764 -18.972 1.054 1.00 51.47 109 ASP A O 1
ATOM 854 N N . GLY A 1 110 ? -0.623 -18.406 1.206 1.00 50.31 110 GLY A N 1
ATOM 855 C CA . GLY A 1 110 ? -0.404 -18.558 -0.243 1.00 50.31 110 GLY A CA 1
ATOM 856 C C . GLY A 1 110 ? -1.228 -17.614 -1.134 1.00 50.31 110 GLY A C 1
ATOM 857 O O . GLY A 1 110 ? -1.195 -17.742 -2.355 1.00 50.31 110 GLY A O 1
ATOM 858 N N . HIS A 1 111 ? -1.897 -16.611 -0.556 1.00 54.69 111 HIS A N 1
ATOM 859 C CA . HIS A 1 111 ? -2.604 -15.527 -1.253 1.00 54.69 111 HIS A CA 1
ATOM 860 C C . HIS A 1 111 ? -1.648 -14.475 -1.850 1.00 54.69 111 HIS A C 1
ATOM 862 O O . HIS A 1 111 ? -1.951 -13.282 -1.912 1.00 54.69 111 HIS A O 1
ATOM 868 N N . ARG A 1 112 ? -0.464 -14.916 -2.286 1.00 60.00 112 ARG A N 1
ATOM 869 C CA . ARG A 1 112 ? 0.517 -14.071 -2.959 1.00 60.00 112 ARG A CA 1
ATOM 870 C C . ARG A 1 112 ? -0.084 -13.629 -4.297 1.00 60.00 112 ARG A C 1
ATOM 872 O O . ARG A 1 112 ? -0.429 -14.498 -5.099 1.00 60.00 112 ARG A O 1
ATOM 879 N N . PRO A 1 113 ? -0.205 -12.323 -4.581 1.00 61.91 113 PRO A N 1
ATOM 880 C CA . PRO A 1 113 ? -0.606 -11.889 -5.911 1.00 61.91 113 PRO A CA 1
ATOM 881 C C . PRO A 1 113 ? 0.459 -12.341 -6.921 1.00 61.91 113 PRO A C 1
ATOM 883 O O . PRO A 1 113 ? 1.641 -12.016 -6.777 1.00 61.91 113 PRO A O 1
ATOM 886 N N . GLU A 1 114 ? 0.056 -13.120 -7.928 1.00 56.47 114 GLU A N 1
ATOM 887 C CA . GLU A 1 114 ? 0.936 -13.489 -9.040 1.00 56.47 114 GLU A CA 1
ATOM 888 C C . GLU A 1 114 ? 1.266 -12.227 -9.843 1.00 56.47 114 GLU A C 1
ATOM 890 O O . GLU A 1 114 ? 0.405 -11.633 -10.494 1.00 56.47 114 GLU A O 1
ATOM 895 N N . LEU A 1 115 ? 2.530 -11.800 -9.785 1.00 60.00 115 LEU A N 1
ATOM 896 C CA . LEU A 1 115 ? 3.043 -10.787 -10.700 1.00 60.00 115 LEU A CA 1
ATOM 897 C C . LEU A 1 115 ? 3.000 -11.368 -12.115 1.00 60.00 115 LEU A C 1
ATOM 899 O O . LEU A 1 115 ? 3.555 -12.451 -12.323 1.00 60.00 115 LEU A O 1
ATOM 903 N N . PRO A 1 116 ? 2.413 -10.669 -13.103 1.00 56.44 116 PRO A N 1
ATOM 904 C CA . PRO A 1 116 ? 2.507 -11.113 -14.480 1.00 56.44 116 PRO A CA 1
ATOM 905 C C . PRO A 1 116 ? 3.987 -11.147 -14.877 1.00 56.44 116 PRO A C 1
ATOM 907 O O . PRO A 1 116 ? 4.647 -10.111 -14.995 1.00 56.44 116 PRO A O 1
ATOM 910 N N . ALA A 1 117 ? 4.531 -12.354 -15.057 1.00 45.53 117 ALA A N 1
ATOM 911 C CA . ALA A 1 117 ? 5.826 -12.538 -15.690 1.00 45.53 117 ALA A CA 1
ATOM 912 C C . ALA A 1 117 ? 5.701 -11.951 -17.096 1.00 45.53 117 ALA A C 1
ATOM 914 O O . ALA A 1 117 ? 4.848 -12.406 -17.858 1.00 45.53 117 ALA A O 1
ATOM 915 N N . GLY A 1 118 ? 6.480 -10.899 -17.386 1.00 39.44 118 GLY A N 1
ATOM 916 C CA . GLY A 1 118 ? 6.330 -10.078 -18.587 1.00 39.44 118 GLY A CA 1
ATOM 917 C C . GLY A 1 118 ? 6.055 -10.947 -19.807 1.00 39.44 118 GLY A C 1
ATOM 918 O O . GLY A 1 118 ? 6.913 -11.728 -20.223 1.00 39.44 118 GLY A O 1
ATOM 919 N N . ALA A 1 119 ? 4.833 -10.870 -20.337 1.00 38.34 119 ALA A N 1
ATOM 920 C CA . ALA A 1 119 ? 4.487 -11.671 -21.491 1.00 38.34 119 ALA A CA 1
ATOM 921 C C . ALA A 1 119 ? 5.383 -11.220 -22.656 1.00 38.34 119 ALA A C 1
ATOM 923 O O . ALA A 1 119 ? 5.547 -10.012 -22.858 1.00 38.34 119 ALA A O 1
ATOM 924 N N . PRO A 1 120 ? 5.949 -12.136 -23.466 1.00 36.69 120 PRO A N 1
ATOM 925 C CA . PRO A 1 120 ? 6.532 -11.738 -24.736 1.00 36.69 120 PRO A CA 1
ATOM 926 C C . PRO A 1 120 ? 5.397 -11.152 -25.572 1.00 36.69 120 PRO A C 1
ATOM 928 O O . PRO A 1 120 ? 4.553 -11.913 -26.041 1.00 36.69 120 PRO A O 1
ATOM 931 N N . ALA A 1 121 ? 5.349 -9.815 -25.653 1.00 39.22 121 ALA A N 1
ATOM 932 C CA . ALA A 1 121 ? 4.409 -8.980 -26.401 1.00 39.22 121 ALA A CA 1
ATOM 933 C C . ALA A 1 121 ? 3.259 -9.783 -27.021 1.00 39.22 121 ALA A C 1
ATOM 935 O O . ALA A 1 121 ? 3.237 -10.043 -28.229 1.00 39.22 121 ALA A O 1
ATOM 936 N N . ARG A 1 122 ? 2.305 -10.236 -26.199 1.00 38.75 122 ARG A N 1
ATOM 937 C CA . ARG A 1 122 ? 1.130 -10.899 -26.748 1.00 38.75 122 ARG A CA 1
ATOM 938 C C . ARG A 1 122 ? 0.288 -9.786 -27.330 1.00 38.75 122 ARG A C 1
ATOM 940 O O . ARG A 1 122 ? -0.407 -9.079 -26.606 1.00 38.75 122 ARG A O 1
ATOM 947 N N . ALA A 1 123 ? 0.458 -9.617 -28.643 1.00 38.62 123 ALA A N 1
ATOM 948 C CA . ALA A 1 123 ? -0.257 -8.696 -29.506 1.00 38.62 123 ALA A CA 1
ATOM 949 C C . ALA A 1 123 ? -1.677 -8.480 -28.980 1.00 38.62 123 ALA A C 1
ATOM 951 O O . ALA A 1 123 ? -2.318 -9.473 -28.605 1.00 38.62 123 ALA A O 1
ATOM 952 N N . PRO A 1 124 ? -2.159 -7.221 -28.939 1.00 42.41 124 PRO A N 1
ATOM 953 C CA . PRO A 1 124 ? -3.416 -6.881 -28.299 1.00 42.41 124 PRO A CA 1
ATOM 954 C C . PRO A 1 124 ? -4.444 -7.900 -28.746 1.00 42.41 124 PRO A C 1
ATOM 956 O O . PRO A 1 124 ? -4.707 -8.039 -29.945 1.00 42.41 124 PRO A O 1
ATOM 959 N N . ARG A 1 125 ? -4.986 -8.656 -27.783 1.00 45.47 125 ARG A N 1
ATOM 960 C CA . ARG A 1 125 ? -6.192 -9.443 -27.996 1.00 45.47 125 ARG A CA 1
ATOM 961 C C . ARG A 1 125 ? -7.265 -8.416 -28.299 1.00 45.47 125 ARG A C 1
ATOM 963 O O . ARG A 1 125 ? -7.950 -7.892 -27.426 1.00 45.47 125 ARG A O 1
ATOM 970 N N . ARG A 1 126 ? -7.303 -8.071 -29.581 1.00 44.56 126 ARG A N 1
ATOM 971 C CA . ARG A 1 126 ? -8.298 -7.299 -30.279 1.00 44.56 126 ARG A CA 1
ATOM 972 C C . ARG A 1 126 ? -9.599 -7.869 -29.749 1.00 44.56 126 ARG A C 1
ATOM 974 O O . ARG A 1 126 ? -9.909 -9.032 -30.014 1.00 44.56 126 ARG A O 1
ATOM 981 N N . ARG A 1 127 ? -10.289 -7.086 -28.905 1.00 41.34 127 ARG A N 1
ATOM 982 C CA . ARG A 1 127 ? -11.699 -7.319 -28.569 1.00 41.34 127 ARG A CA 1
ATOM 983 C C . ARG A 1 127 ? -12.330 -7.811 -29.864 1.00 41.34 127 ARG A C 1
ATOM 985 O O . ARG A 1 127 ? -12.088 -7.144 -30.879 1.00 41.34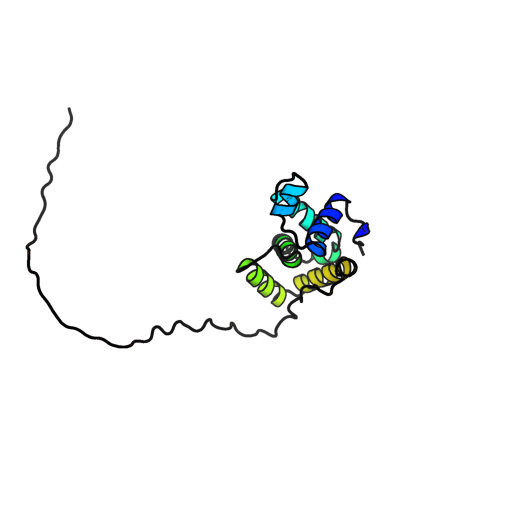 127 ARG A O 1
ATOM 992 N N . PRO A 1 128 ? -13.046 -8.951 -29.885 1.00 42.03 128 PRO A N 1
ATOM 993 C CA . PRO A 1 128 ? -13.764 -9.312 -31.088 1.00 42.03 128 PRO A CA 1
ATOM 994 C C . PRO A 1 128 ? -14.562 -8.069 -31.451 1.00 42.03 128 PRO A C 1
ATOM 996 O O . PRO A 1 128 ? -15.316 -7.532 -30.629 1.00 42.03 128 PRO A O 1
ATOM 999 N N . ALA A 1 129 ? -14.251 -7.530 -32.631 1.00 42.47 129 ALA A N 1
ATOM 1000 C CA . ALA A 1 129 ? -15.071 -6.519 -33.243 1.00 42.47 129 ALA A CA 1
ATOM 1001 C C . ALA A 1 129 ? -16.490 -7.047 -33.079 1.00 42.47 129 ALA A C 1
ATOM 1003 O O . ALA A 1 129 ? -16.753 -8.202 -33.418 1.00 42.47 129 ALA A O 1
ATOM 1004 N N . ARG A 1 130 ? -17.378 -6.247 -32.486 1.00 43.06 130 ARG A N 1
ATOM 1005 C CA . ARG A 1 130 ? -18.800 -6.484 -32.681 1.00 43.06 130 ARG A CA 1
ATOM 1006 C C . ARG A 1 130 ? -18.980 -6.321 -34.184 1.00 43.06 130 ARG A C 1
ATOM 1008 O O . ARG A 1 130 ? -19.090 -5.206 -34.682 1.00 43.06 130 ARG A O 1
ATOM 1015 N N . THR A 1 131 ? -18.858 -7.430 -34.901 1.00 42.28 131 THR A N 1
ATOM 1016 C CA . THR A 1 131 ? -19.285 -7.613 -36.271 1.00 42.28 131 THR A CA 1
ATOM 1017 C C . THR A 1 131 ? -20.793 -7.461 -36.223 1.00 42.28 131 THR A C 1
ATOM 1019 O O . THR A 1 131 ? -21.547 -8.425 -36.179 1.00 42.28 131 THR A O 1
ATOM 1022 N N . SER A 1 132 ? -21.246 -6.210 -36.187 1.00 50.84 132 SER A N 1
ATOM 1023 C CA . SER A 1 132 ? -22.571 -5.849 -36.662 1.00 50.84 132 SER A CA 1
ATOM 1024 C C . SER A 1 132 ? -22.529 -5.961 -38.184 1.00 50.84 132 SER A C 1
ATOM 1026 O O . SER A 1 132 ? -22.526 -4.962 -38.896 1.00 50.84 132 SER A O 1
ATOM 1028 N N . THR A 1 133 ? -22.410 -7.190 -38.684 1.00 42.53 133 THR A N 1
ATOM 1029 C CA . THR A 1 133 ? -22.625 -7.508 -40.090 1.00 42.53 133 THR A CA 1
ATOM 1030 C C . THR A 1 133 ? -24.022 -8.094 -40.192 1.00 42.53 133 THR A C 1
ATOM 1032 O O . THR A 1 133 ? -24.263 -9.240 -39.838 1.00 42.53 133 THR A O 1
ATOM 1035 N N . CYS A 1 134 ? -24.923 -7.208 -40.606 1.00 44.16 134 CYS A N 1
ATOM 1036 C CA . CYS A 1 134 ? -26.057 -7.420 -41.494 1.00 44.16 134 CYS A CA 1
ATOM 1037 C C . CYS A 1 134 ? -26.736 -8.796 -41.478 1.00 44.16 134 CYS A C 1
ATOM 1039 O O . CYS A 1 134 ? -26.267 -9.729 -42.121 1.00 44.16 134 CYS A O 1
ATOM 1041 N N . CYS A 1 135 ? -27.959 -8.819 -40.949 1.00 35.69 135 CYS A N 1
ATOM 1042 C CA . CYS A 1 135 ? -29.042 -9.580 -41.561 1.00 35.69 135 CYS A CA 1
ATOM 1043 C C . CYS A 1 135 ? -30.247 -8.659 -41.796 1.00 35.69 135 CYS A C 1
ATOM 1045 O O . CYS A 1 135 ? -30.777 -8.085 -40.851 1.00 35.69 135 CYS A O 1
ATOM 1047 N N . ALA A 1 136 ? -30.599 -8.544 -43.082 1.00 44.31 136 ALA A N 1
ATOM 1048 C CA . ALA A 1 136 ? -31.917 -8.298 -43.680 1.00 44.31 136 ALA A CA 1
ATOM 1049 C C . ALA A 1 136 ? -32.805 -7.204 -43.045 1.00 44.31 136 ALA A C 1
ATOM 1051 O O . ALA A 1 136 ? -33.351 -7.360 -41.962 1.00 44.31 136 ALA A O 1
ATOM 1052 N N . SER A 1 137 ? -32.993 -6.042 -43.671 1.00 45.84 137 SER A N 1
ATOM 1053 C CA . SER A 1 137 ? -33.865 -5.824 -44.842 1.00 45.84 137 SER A CA 1
ATOM 1054 C C . SER A 1 137 ? -35.215 -6.548 -44.778 1.00 45.84 137 SER A C 1
ATOM 1056 O O . SER A 1 137 ? -35.337 -7.675 -45.243 1.00 45.84 137 SER A O 1
ATOM 1058 N N . THR A 1 138 ? -36.248 -5.811 -44.361 1.00 47.88 138 THR A N 1
ATOM 1059 C CA . THR A 1 138 ? -37.580 -5.893 -44.983 1.00 47.88 138 THR A CA 1
ATOM 1060 C C . THR A 1 138 ? -38.202 -4.493 -45.050 1.00 47.88 138 THR A C 1
ATOM 1062 O O . THR A 1 138 ? -38.388 -3.872 -44.004 1.00 47.88 138 THR A O 1
ATOM 1065 N N . PRO A 1 139 ? -38.509 -3.974 -46.255 1.00 61.84 139 PRO A N 1
ATOM 1066 C CA . PRO A 1 139 ? -39.308 -2.770 -46.456 1.00 61.84 139 PRO A CA 1
ATOM 1067 C C . PRO A 1 139 ? -40.766 -3.126 -46.799 1.00 61.84 139 PRO A C 1
ATOM 1069 O O . PRO A 1 139 ? -40.998 -3.928 -47.700 1.00 61.84 139 PRO A O 1
ATOM 1072 N N . SER A 1 140 ? -41.735 -2.513 -46.107 1.00 40.94 140 SER A N 1
ATOM 1073 C CA . SER A 1 140 ? -43.150 -2.287 -46.502 1.00 40.94 140 SER A CA 1
ATOM 1074 C C . SER A 1 140 ? -44.013 -2.127 -45.243 1.00 40.94 140 SER A C 1
ATOM 1076 O O . SER A 1 140 ? -43.866 -2.915 -44.322 1.00 40.94 140 SER A O 1
ATOM 1078 N N . ALA A 1 141 ? -44.966 -1.205 -45.106 1.00 53.09 141 ALA A N 1
ATOM 1079 C CA . ALA A 1 141 ? -45.500 -0.153 -45.974 1.00 53.09 141 ALA A CA 1
ATOM 1080 C C . ALA A 1 141 ? -46.399 0.777 -45.081 1.00 53.09 141 ALA A C 1
ATOM 1082 O O . ALA A 1 141 ? -46.123 0.859 -43.886 1.00 53.09 141 ALA A O 1
ATOM 1083 N N . PRO A 1 142 ? -47.396 1.552 -45.569 1.00 58.69 142 PRO A N 1
ATOM 1084 C CA . PRO A 1 142 ? -47.361 3.011 -45.472 1.00 58.69 142 PRO A CA 1
ATOM 1085 C C . PRO A 1 142 ? -48.570 3.648 -44.744 1.00 58.69 142 PRO A C 1
ATOM 1087 O O . PRO A 1 142 ? -49.548 2.989 -44.402 1.00 58.69 142 PRO A O 1
ATOM 1090 N N . ARG A 1 143 ? -48.534 4.991 -4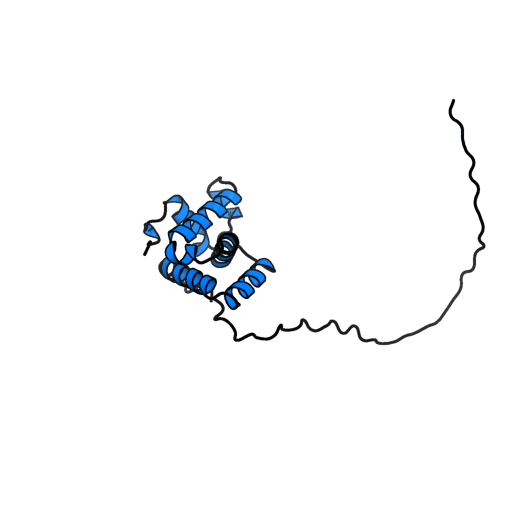4.699 1.00 40.19 143 ARG A N 1
ATOM 1091 C CA . ARG A 1 143 ? -49.672 5.938 -44.699 1.00 40.19 143 ARG A CA 1
ATOM 1092 C C . ARG A 1 143 ? -50.158 6.460 -43.340 1.00 40.19 143 ARG A C 1
ATOM 1094 O O . ARG A 1 143 ? -50.984 5.847 -42.683 1.00 40.19 143 ARG A O 1
ATOM 1101 N N . ALA A 1 144 ? -49.812 7.718 -43.071 1.00 49.06 144 ALA A N 1
ATOM 1102 C CA . ALA A 1 144 ? -50.807 8.735 -42.737 1.00 49.06 144 ALA A CA 1
ATOM 1103 C C . ALA A 1 144 ? -50.289 10.121 -43.145 1.00 49.06 144 ALA A C 1
ATOM 1105 O O . ALA A 1 144 ? -49.292 10.624 -42.637 1.00 49.06 144 ALA A O 1
ATOM 1106 N N . SER A 1 145 ? -50.975 10.686 -44.130 1.00 46.28 145 SER A N 1
ATOM 1107 C CA . SER A 1 145 ? -50.855 12.055 -44.606 1.00 46.28 145 SER A CA 1
ATOM 1108 C C . SER A 1 145 ? -51.255 13.061 -43.528 1.00 46.28 145 SER A C 1
ATOM 1110 O O . SER A 1 145 ? -52.240 12.824 -42.837 1.00 46.28 145 SER A O 1
ATOM 1112 N N . ALA A 1 146 ? -50.553 14.197 -43.493 1.00 48.34 146 ALA A N 1
ATOM 1113 C CA . ALA A 1 146 ? -51.001 15.561 -43.152 1.00 48.34 146 ALA A CA 1
ATOM 1114 C C . ALA A 1 146 ? -49.845 16.276 -42.430 1.00 48.34 146 ALA A C 1
ATOM 1116 O O . ALA A 1 146 ? -49.365 15.800 -41.417 1.00 48.34 146 ALA A O 1
ATOM 1117 N N . GLY A 1 147 ? -49.308 17.406 -42.863 1.00 43.03 147 GLY A N 1
ATOM 1118 C CA . GLY A 1 147 ? -49.623 18.278 -43.973 1.00 43.03 147 GLY A CA 1
ATOM 1119 C C . GLY A 1 147 ? -48.582 19.403 -43.984 1.00 43.03 147 GLY A C 1
ATOM 1120 O O . GLY A 1 147 ? -48.100 19.822 -42.940 1.00 43.03 147 GLY A O 1
ATOM 1121 N N . ARG A 1 148 ? -48.235 19.856 -45.189 1.00 45.28 148 ARG A N 1
ATOM 1122 C CA . ARG A 1 148 ? -48.092 21.275 -45.548 1.00 45.28 148 ARG A CA 1
ATOM 1123 C C . ARG A 1 148 ? -47.311 22.176 -44.561 1.00 45.28 148 ARG A C 1
ATOM 1125 O O . ARG A 1 148 ? -47.874 22.769 -43.650 1.00 45.28 148 ARG A O 1
ATOM 1132 N N . SER A 1 149 ? -46.032 22.410 -44.867 1.00 46.09 149 SER A N 1
ATOM 1133 C CA . SER A 1 149 ? -45.387 23.729 -44.681 1.00 46.09 149 SER A CA 1
ATOM 1134 C C . SER A 1 149 ? -46.230 24.831 -45.377 1.00 46.09 149 SER A C 1
ATOM 1136 O O . SER A 1 149 ? -46.981 24.460 -46.287 1.00 46.09 149 SER A O 1
ATOM 1138 N N . PRO A 1 150 ? -46.109 26.154 -45.082 1.00 53.84 150 PRO A N 1
ATOM 1139 C CA . PRO A 1 150 ? -44.883 26.828 -44.624 1.00 53.84 150 PRO A CA 1
ATOM 1140 C C . PRO A 1 150 ? -45.021 28.069 -43.691 1.00 53.84 150 PRO A C 1
ATOM 1142 O O . PRO A 1 150 ? -46.069 28.688 -43.565 1.00 53.84 150 PRO A O 1
ATOM 1145 N N . SER A 1 151 ? -43.851 28.502 -43.202 1.00 46.84 151 SER A N 1
ATOM 1146 C CA . SER A 1 151 ? -43.391 29.902 -43.076 1.00 46.84 151 SER A CA 1
ATOM 1147 C C . SER A 1 151 ? -43.826 30.829 -41.915 1.00 46.84 151 SER A C 1
ATOM 1149 O O . SER A 1 151 ? -44.832 30.601 -41.253 1.00 46.84 151 SER A O 1
ATOM 1151 N N . PRO A 1 152 ? -42.989 31.859 -41.625 1.00 61.25 152 PRO A N 1
ATOM 1152 C CA . PRO A 1 152 ? -42.796 32.462 -40.306 1.00 61.25 152 PRO A CA 1
ATOM 1153 C C . PRO A 1 152 ? -43.531 33.798 -40.132 1.00 61.25 152 PRO A C 1
ATOM 1155 O O . PRO A 1 152 ? -43.875 34.458 -41.110 1.00 61.25 152 PRO A O 1
ATOM 1158 N N . SER A 1 153 ? -43.664 34.273 -38.889 1.00 50.72 153 SER A N 1
ATOM 1159 C CA . SER A 1 153 ? -43.887 35.698 -38.596 1.00 50.72 153 SER A CA 1
ATOM 1160 C C . SER A 1 153 ? -43.453 36.071 -37.174 1.00 50.72 153 SER A C 1
ATOM 1162 O O . SER A 1 153 ? -44.066 35.671 -36.189 1.00 50.72 153 SER A O 1
ATOM 1164 N N . ARG A 1 154 ? -42.392 36.886 -37.087 1.00 55.12 154 ARG A N 1
ATOM 1165 C CA . ARG A 1 154 ? -42.150 37.822 -35.972 1.00 55.12 154 ARG A CA 1
ATOM 1166 C C . ARG A 1 154 ? -43.279 38.862 -35.968 1.00 55.12 154 ARG A C 1
ATOM 1168 O O . ARG A 1 154 ? -43.714 39.267 -37.044 1.00 55.12 154 ARG A O 1
ATOM 1175 N N . PRO A 1 155 ? -43.654 39.393 -34.796 1.00 60.44 155 PRO A N 1
ATOM 1176 C CA . PRO A 1 155 ? -43.267 40.781 -34.561 1.00 60.44 155 PRO A CA 1
ATOM 1177 C C . PRO A 1 155 ? -42.766 41.074 -33.138 1.00 60.44 155 PRO A C 1
ATOM 1179 O O . PRO A 1 155 ? -43.285 40.622 -32.125 1.00 60.44 155 PRO A O 1
ATOM 1182 N N . ILE A 1 156 ? -41.722 41.899 -33.136 1.00 55.81 156 ILE A N 1
ATOM 1183 C CA . ILE A 1 156 ? -41.354 42.938 -32.170 1.00 55.81 156 ILE A CA 1
ATOM 1184 C C . ILE A 1 156 ? -42.469 43.410 -31.215 1.00 55.81 156 ILE A C 1
ATOM 1186 O O . ILE A 1 156 ? -43.499 43.921 -31.646 1.00 55.81 156 ILE A O 1
ATOM 1190 N N . ARG A 1 157 ? -42.184 43.402 -29.906 1.00 51.59 157 ARG A N 1
ATOM 1191 C CA . ARG A 1 157 ? -42.853 44.272 -28.930 1.00 51.59 157 ARG A CA 1
ATOM 1192 C C . ARG A 1 157 ? -41.807 45.158 -28.260 1.00 51.59 157 ARG A C 1
ATOM 1194 O O . ARG A 1 157 ? -40.990 44.687 -27.477 1.00 51.59 157 ARG A O 1
ATOM 1201 N N . ARG A 1 158 ? -41.836 46.442 -28.625 1.00 51.78 158 ARG A N 1
ATOM 1202 C CA . ARG 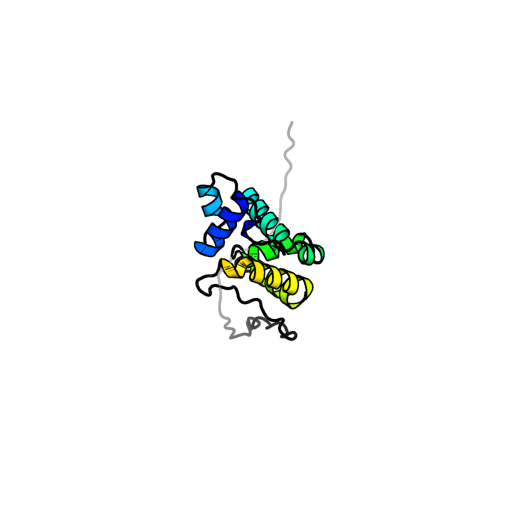A 1 158 ? -41.188 47.547 -27.908 1.00 51.78 158 ARG A CA 1
ATOM 1203 C C . ARG A 1 158 ? -41.735 47.584 -26.479 1.00 51.78 158 ARG A C 1
ATOM 1205 O O . ARG A 1 158 ? -42.948 47.695 -26.299 1.00 51.78 158 ARG A O 1
ATOM 1212 N N . SER A 1 159 ? -40.848 47.506 -25.497 1.00 59.34 159 SER A N 1
ATOM 1213 C CA . SER A 1 159 ? -41.130 47.924 -24.125 1.00 59.34 159 SER A CA 1
ATOM 1214 C C . SER A 1 159 ? -40.795 49.408 -23.978 1.00 59.34 159 SER A C 1
ATOM 1216 O O . SER A 1 159 ? -39.927 49.916 -24.686 1.00 59.34 159 SER A O 1
ATOM 1218 N N . ARG A 1 160 ? -41.592 50.058 -23.128 1.00 59.03 160 ARG A N 1
ATOM 1219 C CA . ARG A 1 160 ? -41.576 51.474 -22.743 1.00 59.03 160 ARG A CA 1
ATOM 1220 C C . ARG A 1 160 ? -40.207 51.995 -22.337 1.00 59.03 160 ARG A C 1
ATOM 1222 O O . ARG A 1 160 ? -39.450 51.204 -21.738 1.00 59.03 160 ARG A O 1
#

Secondary structure (DSSP, 8-state):
---GGGS-HHHHHHHHHHHHH---HHHHHHHHT--HHHHHHHHHHHHHHHSHHHHTTS-HHHHHHHHHHHTT---THHHHHHHHHHHH-HHHHHHHHHHHHHHGGG-TTS---------S----------------------------------------

Foldseek 3Di:
DDALVNQDPLLSVLLLCLLVVVDELVVVCVVVVHDSVVSLVSQLVSLCRQQVPLVVVDDPVLSSLLSCLQSVNDDDPSNVVNLVCLLVDPSSVVSSVSSCVSCVVSCPPPPHPDRPPNPPCPDPPPPPPPPPDDDDDDDDDDDDDDDDDDDDDDDDDDDD

Radius of gyration: 28.3 Å; chains: 1; bounding box: 68×70×61 Å

pLDDT: mean 71.58, std 17.46, range [35.69, 91.0]

Sequence (160 aa):
MATFDQLGPRQRAIIELVLRRGQTYDEISGMLGMPVPRVRELAREALVELAPATARSVDPQWRGQLADFLLGQQTGPESRATEGHLESSEEARLWASSLLDSLDTLYEDGHRPELPAGAPARAPRRRPARTSTCCASTPSAPRASAGRSPSPSRPIRRSR